Protein AF-A0A091IJ26-F1 (afdb_monomer)

Organism: Calypte anna (NCBI:txid9244)

Radius of gyration: 13.09 Å; Cα contacts (8 Å, |Δi|>4): 49; chains: 1; bounding box: 27×22×36 Å

Nearest PDB structures (foldseek):
  9c3h-assembly1_SD  TM=1.001E+00  e=3.430E-07  Homo sapiens
  8scb-assembly1_FF  TM=9.986E-01  e=3.218E-07  Oryctolagus cuniculus
  8r57-assembly1_P  TM=9.907E-01  e=1.585E-06  Triticum aestivum
  8bn3-assembly1_S5  TM=1.002E+00  e=3.870E-06  Saccharomyces cerevisiae
  8c01-assembly1_B  TM=9.931E-01  e=2.999E-06  Saccharomyces cerevisiae

Structure (mmCIF, N/CA/C/O backbone):
data_AF-A0A091IJ26-F1
#
_entry.id   AF-A0A091IJ26-F1
#
loop_
_atom_site.group_PDB
_atom_site.id
_atom_site.type_symbol
_atom_site.label_atom_id
_atom_site.label_alt_id
_atom_site.label_comp_id
_atom_site.label_asym_id
_atom_site.label_entity_id
_atom_site.label_seq_id
_atom_site.pdbx_PDB_ins_code
_atom_site.Cartn_x
_atom_site.Cartn_y
_atom_site.Cartn_z
_atom_site.occupancy
_atom_site.B_iso_or_equiv
_atom_site.auth_seq_id
_atom_site.auth_comp_id
_atom_site.auth_asym_id
_atom_site.auth_atom_id
_atom_site.pdbx_PDB_model_num
ATOM 1 N N . VAL A 1 1 ? 16.210 2.427 -15.553 1.00 79.88 1 VAL A N 1
ATOM 2 C CA . VAL A 1 1 ? 16.209 0.966 -15.812 1.00 79.88 1 VAL A CA 1
ATOM 3 C C . VAL A 1 1 ? 14.793 0.456 -15.617 1.00 79.88 1 VAL A C 1
ATOM 5 O O . VAL A 1 1 ? 14.173 0.851 -14.635 1.00 79.88 1 VAL A O 1
ATOM 8 N N . ASP A 1 2 ? 14.273 -0.350 -16.541 1.00 85.44 2 ASP A N 1
ATOM 9 C CA . ASP A 1 2 ? 12.883 -0.820 -16.494 1.00 85.44 2 ASP A CA 1
ATOM 10 C C . ASP A 1 2 ? 12.706 -1.999 -15.523 1.00 85.44 2 ASP A C 1
ATOM 12 O O . ASP A 1 2 ? 13.621 -2.793 -15.300 1.00 85.44 2 ASP A O 1
ATOM 16 N N . VAL A 1 3 ? 11.520 -2.109 -14.920 1.00 88.94 3 VAL A N 1
ATOM 17 C CA . VAL A 1 3 ? 11.225 -3.121 -13.895 1.00 88.94 3 VAL A CA 1
ATOM 18 C C . VAL A 1 3 ? 10.525 -4.327 -14.521 1.00 88.94 3 VAL A C 1
ATOM 20 O O . VAL A 1 3 ? 9.452 -4.199 -15.117 1.00 88.94 3 VAL A O 1
ATOM 23 N N . ALA A 1 4 ? 11.096 -5.519 -14.325 1.00 94.00 4 ALA A N 1
ATOM 24 C CA . ALA A 1 4 ? 10.503 -6.774 -14.781 1.00 94.00 4 ALA A CA 1
ATOM 25 C C . ALA A 1 4 ? 9.059 -6.952 -14.249 1.00 94.00 4 ALA A C 1
ATOM 27 O O . ALA A 1 4 ? 8.799 -6.633 -13.083 1.00 94.00 4 ALA A O 1
ATOM 28 N N . PRO A 1 5 ? 8.115 -7.499 -15.043 1.00 92.56 5 PRO A N 1
ATOM 29 C CA . PRO A 1 5 ? 6.709 -7.636 -14.645 1.00 92.56 5 PRO A CA 1
ATOM 30 C C . PRO A 1 5 ? 6.498 -8.353 -13.305 1.00 92.56 5 PRO A C 1
ATOM 32 O O . PRO A 1 5 ? 5.745 -7.867 -12.465 1.00 92.56 5 PRO A O 1
ATOM 35 N N . LEU A 1 6 ? 7.229 -9.444 -13.061 1.00 94.75 6 LEU A N 1
ATOM 36 C CA . LEU A 1 6 ? 7.153 -10.194 -11.803 1.00 94.75 6 LEU A CA 1
ATOM 37 C C . LEU A 1 6 ? 7.569 -9.344 -10.592 1.00 94.75 6 LEU A C 1
ATOM 39 O O . LEU A 1 6 ? 6.966 -9.417 -9.523 1.00 94.75 6 LEU A O 1
ATOM 43 N N . ARG A 1 7 ? 8.579 -8.486 -10.768 1.00 93.62 7 ARG A N 1
ATOM 44 C CA . ARG A 1 7 ? 9.073 -7.618 -9.698 1.00 93.62 7 ARG A CA 1
ATOM 45 C C . ARG A 1 7 ? 8.074 -6.518 -9.346 1.00 93.62 7 ARG A C 1
ATOM 47 O O . ARG A 1 7 ? 7.988 -6.161 -8.177 1.00 93.62 7 ARG A O 1
ATOM 54 N N . ARG A 1 8 ? 7.277 -6.040 -10.312 1.00 91.94 8 ARG A N 1
ATOM 55 C CA . ARG A 1 8 ? 6.199 -5.068 -10.053 1.00 91.94 8 ARG A CA 1
ATOM 56 C C . ARG A 1 8 ? 5.150 -5.629 -9.094 1.00 91.94 8 ARG A C 1
ATOM 58 O O . ARG A 1 8 ? 4.805 -4.959 -8.126 1.00 91.94 8 ARG A O 1
ATOM 65 N N . VAL A 1 9 ? 4.700 -6.864 -9.322 1.00 94.69 9 VAL A N 1
ATOM 66 C CA . VAL A 1 9 ? 3.704 -7.527 -8.460 1.00 94.69 9 VAL A CA 1
ATOM 67 C C . VAL A 1 9 ? 4.262 -7.754 -7.056 1.00 94.69 9 VAL A C 1
ATOM 69 O O . VAL A 1 9 ? 3.651 -7.335 -6.075 1.00 94.69 9 VAL A O 1
ATOM 72 N N . ASN A 1 10 ? 5.457 -8.341 -6.956 1.00 96.06 10 ASN A N 1
ATOM 73 C CA . ASN A 1 10 ? 6.075 -8.638 -5.662 1.00 96.06 10 ASN A CA 1
ATOM 74 C C . ASN A 1 10 ? 6.303 -7.369 -4.831 1.00 96.06 10 ASN A C 1
ATOM 76 O O . ASN A 1 10 ? 6.054 -7.355 -3.626 1.00 96.06 10 ASN A O 1
ATOM 80 N N . GLN A 1 11 ? 6.747 -6.288 -5.476 1.00 94.88 11 GLN A N 1
ATOM 81 C CA . GLN A 1 11 ? 6.996 -5.022 -4.798 1.00 94.88 11 GLN A CA 1
ATOM 82 C C . GLN A 1 11 ? 5.698 -4.331 -4.371 1.00 94.88 11 GLN A C 1
ATOM 84 O O . GLN A 1 11 ? 5.641 -3.809 -3.261 1.00 94.88 11 GLN A O 1
ATOM 89 N N . ALA A 1 12 ? 4.645 -4.379 -5.193 1.00 94.81 12 ALA A N 1
ATOM 90 C CA . ALA A 1 12 ? 3.336 -3.843 -4.825 1.00 94.81 12 ALA A CA 1
ATOM 91 C C . ALA A 1 12 ? 2.767 -4.538 -3.578 1.00 94.81 12 ALA A C 1
ATOM 93 O O . ALA A 1 12 ? 2.389 -3.862 -2.624 1.00 94.81 12 ALA A O 1
ATOM 94 N N . ILE A 1 13 ? 2.782 -5.876 -3.544 1.00 96.44 13 ILE A N 1
ATOM 95 C CA . ILE A 1 13 ? 2.296 -6.654 -2.392 1.00 96.44 13 ILE A CA 1
ATOM 96 C C . ILE A 1 13 ? 3.094 -6.306 -1.133 1.00 96.44 13 ILE A C 1
ATOM 98 O O . ILE A 1 13 ? 2.518 -6.039 -0.080 1.00 96.44 13 ILE A O 1
ATOM 102 N N . TRP A 1 14 ? 4.423 -6.262 -1.242 1.00 96.88 14 TRP A N 1
ATOM 103 C CA . TRP A 1 14 ? 5.280 -5.956 -0.101 1.00 96.88 14 TRP A CA 1
ATOM 104 C C . TRP A 1 14 ? 5.023 -4.553 0.466 1.00 96.88 14 TRP A C 1
ATOM 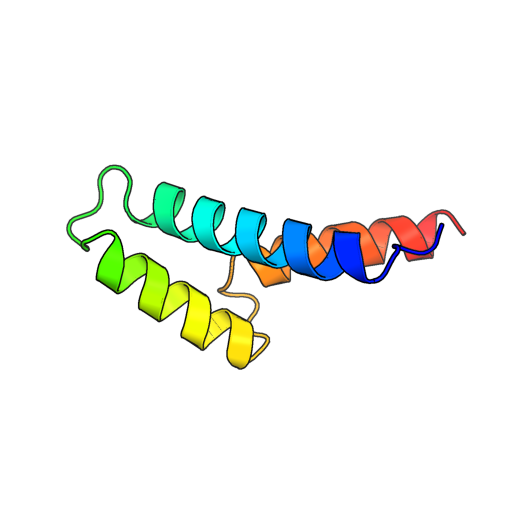106 O O . TRP A 1 14 ? 4.922 -4.390 1.683 1.00 96.88 14 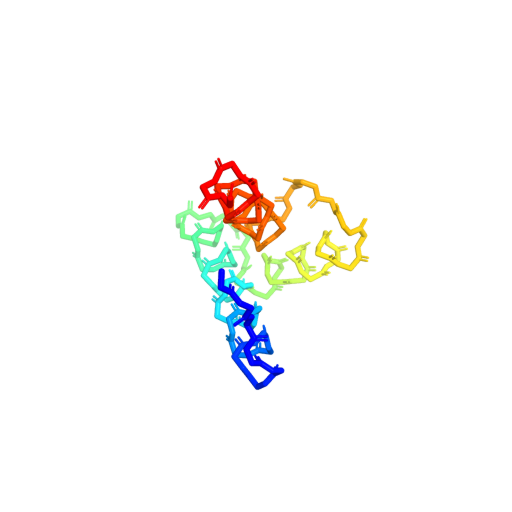TRP A O 1
ATOM 116 N N . LEU A 1 15 ? 4.870 -3.547 -0.400 1.00 97.00 15 LEU A N 1
ATOM 117 C CA . LEU A 1 15 ? 4.606 -2.168 0.016 1.00 97.00 15 LEU A CA 1
ATOM 118 C C . LEU A 1 15 ? 3.233 -2.008 0.684 1.00 97.00 15 LEU A C 1
ATOM 120 O O . LEU A 1 15 ? 3.145 -1.317 1.696 1.00 97.00 15 LEU A O 1
ATOM 124 N N . LEU A 1 16 ? 2.190 -2.673 0.173 1.00 96.88 16 LEU A N 1
ATOM 125 C CA . LEU A 1 16 ? 0.854 -2.673 0.787 1.00 96.88 16 LEU A CA 1
ATOM 126 C C . LEU A 1 16 ? 0.889 -3.289 2.193 1.00 96.88 16 LEU A C 1
ATOM 128 O O . LEU A 1 16 ? 0.385 -2.700 3.148 1.00 96.88 16 LEU A O 1
ATOM 132 N N . CYS A 1 17 ? 1.545 -4.443 2.345 1.00 96.50 17 CYS A N 1
ATOM 133 C CA . CYS A 1 17 ? 1.690 -5.103 3.645 1.00 96.50 17 CYS A CA 1
ATOM 134 C C . CYS A 1 17 ? 2.518 -4.268 4.631 1.00 96.50 17 CYS A C 1
ATOM 136 O O . CYS A 1 17 ? 2.216 -4.238 5.824 1.00 96.50 17 CYS A O 1
ATOM 138 N N . THR A 1 18 ? 3.552 -3.581 4.141 1.00 96.75 18 THR A N 1
ATOM 139 C CA . THR A 1 18 ? 4.394 -2.700 4.962 1.00 96.75 18 THR A CA 1
ATOM 140 C C . THR A 1 18 ? 3.596 -1.497 5.458 1.00 96.75 18 THR A C 1
ATOM 142 O O . THR A 1 18 ? 3.570 -1.254 6.663 1.00 96.75 18 THR A O 1
ATOM 145 N N . GLY A 1 19 ? 2.864 -0.817 4.568 1.00 95.19 19 GLY A N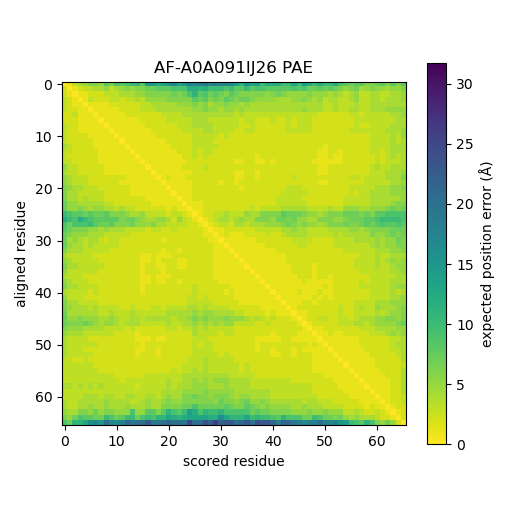 1
ATOM 146 C CA . GLY A 1 19 ? 1.996 0.306 4.932 1.00 95.19 19 GLY A CA 1
ATOM 147 C C . GLY A 1 19 ? 0.916 -0.085 5.941 1.00 95.19 19 GLY A C 1
ATOM 148 O O . GLY A 1 19 ? 0.739 0.595 6.950 1.00 95.19 19 GLY A O 1
ATOM 149 N N . ALA A 1 20 ? 0.258 -1.230 5.733 1.00 96.56 20 ALA A N 1
ATOM 150 C CA . ALA A 1 20 ? -0.747 -1.743 6.664 1.00 96.56 20 ALA A CA 1
ATOM 151 C C . ALA A 1 20 ? -0.153 -2.078 8.044 1.00 96.56 20 ALA A C 1
ATOM 153 O O . ALA A 1 20 ? -0.758 -1.770 9.072 1.00 96.56 20 ALA A O 1
ATOM 154 N N . ARG A 1 21 ? 1.048 -2.672 8.084 1.00 95.88 21 ARG A N 1
ATOM 155 C CA . ARG A 1 21 ? 1.754 -2.990 9.335 1.00 95.88 21 ARG A CA 1
ATOM 156 C C . ARG A 1 21 ? 2.153 -1.732 10.102 1.00 95.88 21 ARG A C 1
ATOM 158 O O . ARG A 1 21 ? 1.973 -1.692 11.315 1.00 95.88 21 ARG A O 1
ATOM 165 N N . GLU A 1 22 ? 2.701 -0.733 9.415 1.00 95.62 22 GLU A N 1
ATOM 166 C CA . GLU A 1 22 ? 3.083 0.545 10.025 1.00 95.62 22 GLU A CA 1
ATOM 167 C C . GLU A 1 22 ? 1.854 1.300 10.545 1.00 95.62 22 GLU A C 1
ATOM 169 O O . GLU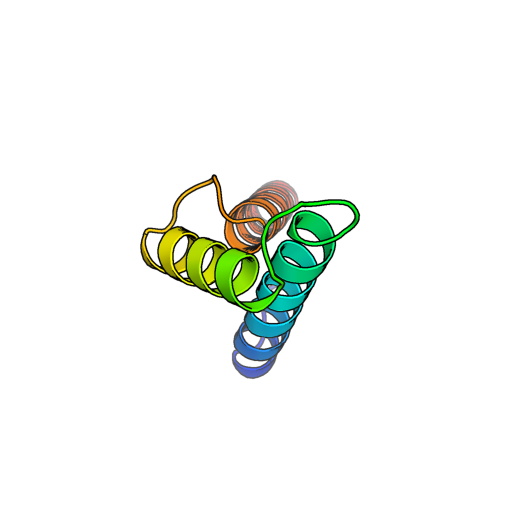 A 1 22 ? 1.875 1.791 11.671 1.00 95.62 22 GLU A O 1
ATOM 174 N N . ALA A 1 23 ? 0.759 1.325 9.779 1.00 94.50 23 ALA A N 1
ATOM 175 C CA . ALA A 1 23 ? -0.485 1.989 10.169 1.00 94.50 23 ALA A CA 1
ATOM 176 C C . ALA A 1 23 ? -1.186 1.324 11.365 1.00 94.50 23 ALA A C 1
ATOM 178 O O . ALA A 1 23 ? -1.830 2.018 12.154 1.00 94.50 23 ALA A O 1
ATOM 179 N N . ALA A 1 24 ? -1.063 0.001 11.505 1.00 95.75 24 ALA A N 1
ATOM 180 C CA . ALA A 1 24 ? -1.614 -0.754 12.630 1.00 95.75 24 ALA A CA 1
ATOM 181 C C . ALA A 1 24 ? -0.724 -0.694 13.886 1.00 95.75 24 ALA A C 1
ATOM 183 O O . ALA A 1 24 ? -1.185 -0.957 14.998 1.00 95.75 24 ALA A O 1
ATOM 184 N N . PHE A 1 25 ? 0.564 -0.360 13.746 1.00 95.00 25 PHE A N 1
ATOM 185 C CA . PHE A 1 25 ? 1.482 -0.336 14.880 1.00 95.00 25 PHE A CA 1
ATOM 186 C C . PHE A 1 25 ? 1.125 0.794 15.853 1.00 95.00 25 PHE A C 1
ATOM 188 O O . PHE A 1 25 ? 1.145 1.968 15.495 1.00 95.00 25 PHE A O 1
ATOM 195 N N . ARG A 1 26 ? 0.832 0.430 17.112 1.00 92.75 26 ARG A N 1
ATOM 196 C CA . ARG A 1 26 ? 0.378 1.356 18.172 1.00 92.75 26 ARG A CA 1
ATOM 197 C C . ARG A 1 26 ? -0.903 2.126 17.807 1.00 92.75 26 ARG A C 1
ATOM 199 O O . ARG A 1 26 ? -1.114 3.229 18.305 1.00 92.75 26 ARG A O 1
ATOM 206 N N . ASN A 1 27 ? -1.753 1.543 16.964 1.00 92.25 27 ASN A N 1
ATOM 207 C CA . ASN A 1 27 ? -3.048 2.099 16.587 1.00 92.25 27 ASN A CA 1
ATOM 208 C C . ASN A 1 27 ? -4.193 1.269 17.191 1.00 92.25 27 ASN A C 1
ATOM 210 O O . ASN A 1 27 ? -4.016 0.100 17.525 1.00 92.25 27 ASN A O 1
ATOM 214 N N . ILE A 1 28 ? -5.363 1.887 17.340 1.00 94.50 28 ILE A N 1
ATOM 215 C CA . ILE A 1 28 ? -6.595 1.231 17.804 1.00 94.50 28 ILE A CA 1
ATOM 216 C C . ILE A 1 28 ? -7.178 0.356 16.686 1.00 94.50 28 ILE A C 1
ATOM 218 O O . ILE A 1 28 ? -7.766 -0.687 16.959 1.00 94.50 28 ILE A O 1
ATOM 222 N N . LYS A 1 29 ? -6.992 0.776 15.426 1.00 93.75 29 LYS A N 1
ATOM 223 C CA . LYS A 1 29 ? -7.415 0.014 14.248 1.00 93.75 29 LYS A CA 1
ATOM 224 C C . LYS A 1 29 ? -6.692 -1.328 14.174 1.00 93.75 29 LYS A C 1
ATOM 226 O O . LYS A 1 29 ? -5.475 -1.412 14.348 1.00 93.75 29 LYS A O 1
ATOM 231 N N . THR A 1 30 ? -7.445 -2.369 13.848 1.00 95.94 30 THR A N 1
ATOM 232 C CA . THR A 1 30 ? -6.901 -3.699 13.582 1.00 95.94 30 THR A CA 1
ATOM 233 C C . THR A 1 30 ? -6.080 -3.705 12.294 1.00 95.94 30 THR A C 1
ATOM 235 O O . THR A 1 30 ? -6.290 -2.903 11.382 1.00 95.94 30 THR A O 1
ATOM 238 N N . ILE A 1 31 ? -5.176 -4.679 12.166 1.00 95.00 31 ILE A N 1
ATOM 239 C CA . ILE A 1 31 ? -4.403 -4.855 10.930 1.00 95.00 31 ILE A CA 1
ATOM 240 C C . ILE A 1 31 ? -5.299 -5.105 9.707 1.00 95.00 31 ILE A C 1
ATOM 242 O O . ILE A 1 31 ? -4.949 -4.691 8.606 1.00 95.00 31 ILE A O 1
ATOM 246 N N . ALA A 1 32 ? -6.464 -5.733 9.895 1.00 96.31 32 ALA A N 1
ATOM 247 C CA . ALA A 1 32 ? -7.424 -5.975 8.824 1.00 96.31 32 ALA A CA 1
ATOM 248 C C . ALA A 1 32 ? -8.049 -4.668 8.309 1.00 96.31 32 ALA A C 1
ATOM 250 O O . ALA A 1 32 ? -8.132 -4.472 7.099 1.00 96.31 32 ALA A O 1
ATOM 251 N N . GLU A 1 33 ? -8.424 -3.752 9.208 1.00 96.81 33 GLU A N 1
ATOM 252 C CA . GLU A 1 33 ? -8.949 -2.430 8.840 1.00 96.81 33 GLU A CA 1
ATOM 253 C C . GLU A 1 33 ? -7.882 -1.580 8.148 1.00 96.81 33 GLU A C 1
ATOM 255 O O . GLU A 1 33 ? -8.141 -1.009 7.091 1.00 96.81 33 GLU A O 1
ATOM 260 N N . CYS A 1 34 ? -6.658 -1.550 8.688 1.00 96.88 34 CYS A N 1
ATOM 261 C CA . CYS A 1 34 ? -5.542 -0.842 8.060 1.00 96.88 34 CYS A CA 1
ATOM 262 C C . CYS A 1 34 ? -5.218 -1.397 6.666 1.00 96.88 34 CYS A C 1
ATOM 264 O O . CYS A 1 34 ? -4.938 -0.625 5.752 1.00 96.88 34 CYS A O 1
ATOM 266 N N . LEU A 1 35 ? -5.279 -2.720 6.483 1.00 96.44 35 LEU A N 1
ATOM 267 C CA . LEU A 1 35 ? -5.057 -3.346 5.181 1.00 96.44 35 LEU A CA 1
ATOM 268 C C . LEU A 1 35 ? -6.186 -3.028 4.193 1.00 96.44 35 LEU A C 1
ATOM 270 O O . LEU A 1 35 ? -5.909 -2.745 3.030 1.00 96.44 35 LEU A O 1
ATOM 274 N N . ALA A 1 36 ? -7.444 -3.042 4.641 1.00 97.12 36 ALA A N 1
ATOM 275 C CA . ALA A 1 36 ? -8.585 -2.671 3.807 1.00 97.12 36 ALA A CA 1
ATOM 276 C C . ALA A 1 36 ? -8.500 -1.204 3.355 1.00 97.12 36 ALA A C 1
ATOM 278 O O . ALA A 1 36 ? -8.651 -0.920 2.164 1.00 97.12 36 ALA A O 1
ATOM 279 N N . ASP A 1 37 ? -8.183 -0.290 4.277 1.00 95.81 37 ASP A N 1
ATOM 280 C CA . ASP A 1 37 ? -7.961 1.127 3.977 1.00 95.81 37 ASP A CA 1
ATOM 281 C C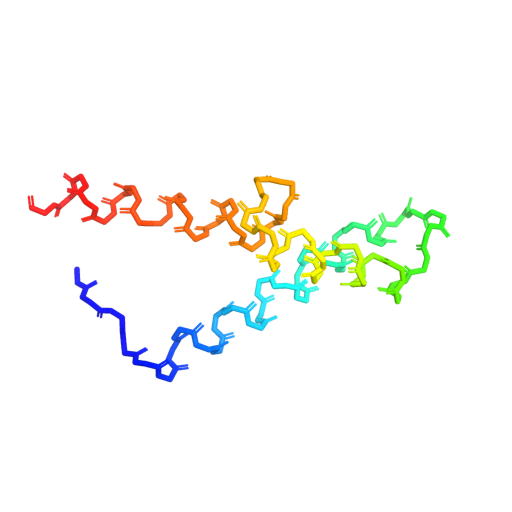 . ASP A 1 37 ? -6.830 1.303 2.948 1.00 95.81 37 ASP A C 1
ATOM 283 O O . ASP A 1 37 ? -6.975 2.041 1.969 1.00 95.8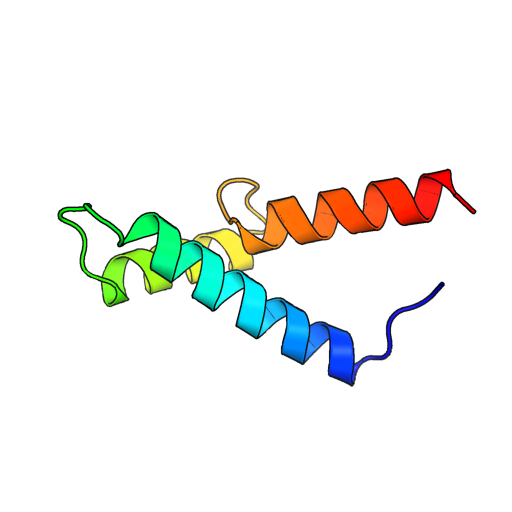1 37 ASP A O 1
ATOM 287 N N . GLU A 1 38 ? -5.714 0.594 3.130 1.00 97.00 38 GLU A N 1
ATOM 288 C CA . GLU A 1 38 ? -4.560 0.651 2.228 1.00 97.00 38 GLU A CA 1
ATOM 289 C C . GLU A 1 38 ? -4.905 0.126 0.822 1.00 97.00 38 GLU A C 1
ATOM 291 O O . GLU A 1 38 ? -4.577 0.776 -0.172 1.00 97.00 38 GLU A O 1
ATOM 296 N N . LEU A 1 39 ? -5.638 -0.991 0.718 1.00 97.06 39 LEU A N 1
ATOM 297 C CA . LEU A 1 39 ? -6.096 -1.556 -0.558 1.00 97.06 39 LEU A CA 1
ATOM 298 C C . LEU A 1 39 ? -7.053 -0.616 -1.302 1.00 97.06 39 LEU A C 1
ATOM 300 O O . LEU A 1 39 ? -6.897 -0.405 -2.506 1.00 97.06 39 LEU A O 1
ATOM 304 N N . ILE A 1 40 ? -8.022 -0.023 -0.598 1.00 97.62 40 ILE A N 1
ATOM 305 C CA . ILE A 1 40 ? -8.986 0.916 -1.192 1.00 97.62 40 ILE A CA 1
ATOM 306 C C . ILE A 1 40 ? -8.268 2.176 -1.687 1.00 97.62 40 ILE A C 1
ATOM 308 O O . ILE A 1 40 ? -8.542 2.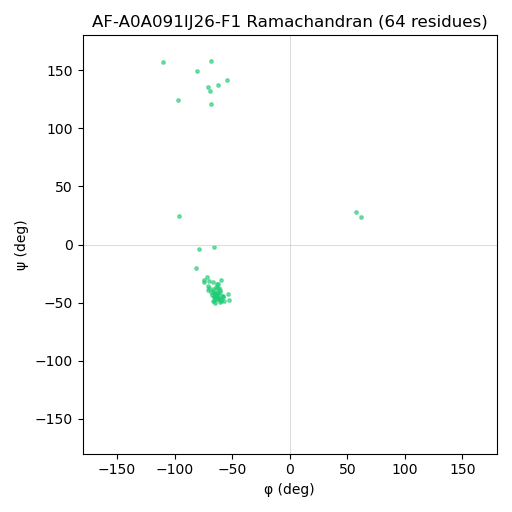656 -2.791 1.00 97.62 40 ILE A O 1
ATOM 312 N N . ASN A 1 41 ? -7.338 2.715 -0.896 1.00 96.44 41 ASN A N 1
ATOM 313 C CA . ASN A 1 41 ? -6.564 3.893 -1.281 1.00 96.44 41 ASN A CA 1
ATOM 314 C C . ASN A 1 41 ? -5.640 3.603 -2.469 1.00 96.44 41 ASN A C 1
ATOM 316 O O . ASN A 1 41 ? -5.572 4.415 -3.394 1.00 96.44 41 ASN A O 1
ATOM 320 N N . ALA A 1 42 ? -4.986 2.440 -2.485 1.00 96.19 42 ALA A N 1
ATOM 321 C CA . ALA A 1 42 ? -4.142 2.017 -3.597 1.00 96.19 42 ALA A CA 1
ATOM 322 C C . ALA A 1 42 ? -4.949 1.819 -4.890 1.00 96.19 42 ALA A C 1
ATOM 324 O O . ALA A 1 42 ? -4.530 2.293 -5.945 1.00 96.19 42 ALA A O 1
ATOM 325 N N . ALA A 1 43 ? -6.134 1.201 -4.813 1.00 96.81 43 ALA A N 1
ATOM 326 C CA . ALA A 1 43 ? -7.025 1.016 -5.962 1.00 96.81 43 ALA A CA 1
ATOM 327 C C . ALA A 1 43 ? -7.503 2.349 -6.563 1.00 96.81 43 ALA A C 1
ATOM 329 O O . ALA A 1 43 ? -7.656 2.468 -7.776 1.00 96.81 43 ALA A O 1
ATOM 330 N N . LYS A 1 44 ? -7.691 3.373 -5.722 1.00 96.56 44 LYS A N 1
ATOM 331 C CA . LYS A 1 44 ? -8.033 4.740 -6.151 1.00 96.56 44 LYS A CA 1
ATOM 332 C C . LYS A 1 44 ? -6.831 5.540 -6.667 1.00 96.56 44 LYS A C 1
ATOM 334 O O . LYS A 1 44 ? -7.010 6.686 -7.068 1.00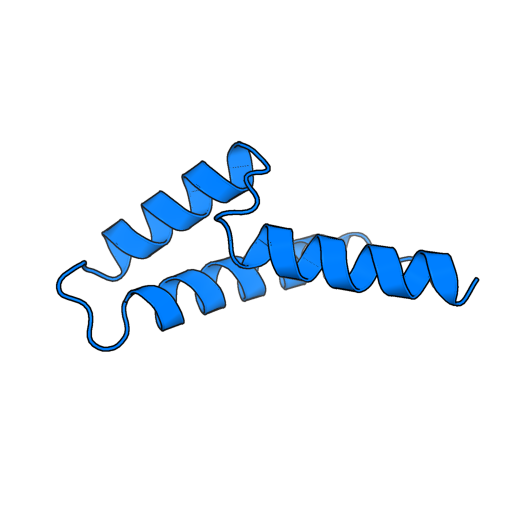 96.56 44 LYS A O 1
ATOM 339 N N . GLY A 1 45 ? -5.613 4.993 -6.607 1.00 93.75 45 GLY A N 1
ATOM 340 C CA . GLY A 1 45 ? -4.385 5.741 -6.892 1.00 93.75 45 GLY A CA 1
ATOM 341 C C . GLY A 1 45 ? -4.164 6.913 -5.931 1.00 93.75 45 GLY A C 1
ATOM 342 O O . GLY A 1 45 ? -3.511 7.890 -6.284 1.00 93.75 45 GLY A O 1
ATOM 343 N N . SER A 1 46 ? -4.747 6.852 -4.730 1.00 95.12 46 SER A N 1
ATOM 344 C CA . SER A 1 46 ? -4.650 7.928 -3.753 1.00 95.12 46 SER A CA 1
ATOM 345 C C . SER A 1 46 ? -3.242 7.995 -3.181 1.00 95.12 46 SER A C 1
ATOM 347 O O . SER A 1 46 ? -2.687 6.990 -2.733 1.00 95.12 46 SER A O 1
ATOM 349 N N . SER A 1 47 ? -2.715 9.212 -3.076 1.00 92.50 47 SER A N 1
ATOM 350 C CA . SER A 1 47 ? -1.484 9.491 -2.344 1.00 92.50 47 SER A CA 1
ATOM 351 C C . SER A 1 47 ? -1.612 9.242 -0.842 1.00 92.50 47 SER A C 1
ATOM 353 O O . SER A 1 47 ? -0.620 9.387 -0.150 1.00 92.50 47 SER A O 1
ATOM 355 N N . ASN A 1 48 ? -2.774 8.850 -0.309 1.00 93.62 48 ASN A N 1
ATOM 356 C CA . ASN A 1 48 ? -2.887 8.372 1.071 1.00 93.62 48 ASN A CA 1
ATOM 357 C C . ASN A 1 48 ? -2.262 6.983 1.257 1.00 93.62 48 ASN A C 1
ATOM 359 O O . ASN A 1 48 ? -1.761 6.700 2.343 1.00 93.62 48 ASN A O 1
ATOM 363 N N . SER A 1 49 ? -2.230 6.158 0.203 1.00 95.88 49 SER A N 1
ATOM 364 C CA . SER A 1 49 ? -1.592 4.839 0.237 1.00 95.88 49 SER A CA 1
ATOM 365 C C . SER A 1 49 ? -0.073 4.970 0.340 1.00 95.88 49 SER A C 1
ATOM 367 O O . SER A 1 49 ? 0.568 5.700 -0.424 1.00 95.88 49 SER A O 1
ATOM 369 N N . TYR A 1 50 ? 0.514 4.210 1.260 1.00 96.50 50 TYR A N 1
ATOM 370 C CA . TYR A 1 50 ? 1.960 4.048 1.374 1.00 96.50 50 TYR A CA 1
ATOM 371 C C . TYR A 1 50 ? 2.568 3.510 0.073 1.00 96.50 50 TYR A C 1
ATOM 373 O O . TYR A 1 50 ? 3.578 4.031 -0.413 1.00 96.50 50 TYR A O 1
ATOM 381 N N . ALA A 1 51 ? 1.928 2.498 -0.520 1.00 95.62 51 ALA A N 1
ATOM 382 C CA . ALA A 1 51 ? 2.412 1.867 -1.743 1.00 95.62 51 ALA A CA 1
ATOM 383 C C . ALA A 1 51 ? 2.471 2.843 -2.926 1.00 95.62 51 ALA A C 1
ATOM 385 O O . ALA A 1 51 ? 3.465 2.855 -3.655 1.00 95.62 51 ALA A O 1
ATOM 386 N N . ILE A 1 52 ? 1.457 3.702 -3.085 1.00 96.75 52 ILE A N 1
ATOM 387 C CA . ILE A 1 52 ? 1.425 4.714 -4.151 1.00 96.75 52 ILE A CA 1
ATOM 388 C C . ILE A 1 52 ? 2.524 5.758 -3.953 1.00 96.75 52 ILE A C 1
ATOM 390 O O . ILE A 1 52 ? 3.312 5.976 -4.872 1.00 96.75 52 ILE A O 1
ATOM 394 N N . LYS A 1 53 ? 2.661 6.322 -2.742 1.00 96.31 53 LYS A N 1
ATOM 395 C CA . LYS A 1 53 ? 3.727 7.298 -2.436 1.00 96.31 53 LYS A CA 1
ATOM 396 C C . LYS A 1 53 ? 5.108 6.761 -2.808 1.00 96.31 53 LYS A C 1
ATOM 398 O O . LYS A 1 53 ? 5.888 7.453 -3.459 1.00 96.31 53 LYS A O 1
ATOM 403 N N . LYS A 1 54 ? 5.414 5.523 -2.402 1.00 95.31 54 LYS A N 1
ATOM 404 C CA . LYS A 1 54 ? 6.724 4.909 -2.659 1.00 95.31 54 LYS A CA 1
ATOM 405 C C . LYS A 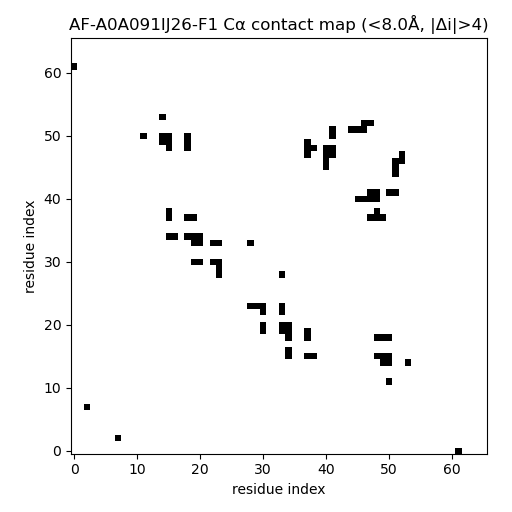1 54 ? 6.946 4.578 -4.126 1.00 95.31 54 LYS A C 1
ATOM 407 O O . LYS A 1 54 ? 8.057 4.762 -4.623 1.00 95.31 54 LYS A O 1
ATOM 412 N N . LYS A 1 55 ? 5.906 4.130 -4.829 1.00 93.25 55 LYS A N 1
ATOM 413 C CA . LYS A 1 55 ? 5.966 3.915 -6.276 1.00 93.25 55 LYS A CA 1
ATOM 414 C C . LYS A 1 55 ? 6.288 5.226 -7.006 1.00 93.25 55 LYS A C 1
ATOM 416 O O . LYS A 1 55 ? 7.229 5.261 -7.795 1.00 93.25 55 LYS A O 1
ATOM 421 N N . ASP A 1 56 ? 5.573 6.303 -6.691 1.00 94.00 56 ASP A N 1
ATOM 422 C CA . ASP A 1 56 ? 5.739 7.600 -7.355 1.00 94.00 56 ASP A CA 1
ATOM 423 C C . ASP A 1 56 ? 7.106 8.240 -7.052 1.00 94.00 56 ASP A C 1
ATOM 425 O O . ASP A 1 56 ? 7.743 8.806 -7.942 1.00 94.00 56 ASP A O 1
ATOM 429 N N . GLU A 1 57 ? 7.601 8.104 -5.815 1.00 93.19 57 GLU A N 1
ATOM 430 C CA . GLU A 1 57 ? 8.945 8.542 -5.416 1.00 93.19 57 GLU A CA 1
ATOM 431 C C . GLU A 1 57 ? 10.031 7.877 -6.280 1.00 93.19 57 GLU A C 1
ATOM 433 O O . GLU A 1 57 ? 10.892 8.565 -6.839 1.00 93.19 57 GLU A O 1
ATOM 438 N N . LEU A 1 58 ? 9.959 6.551 -6.440 1.00 89.44 58 LEU A N 1
ATOM 439 C CA . LEU A 1 58 ? 10.912 5.776 -7.238 1.00 89.44 58 LEU A CA 1
ATOM 440 C C . LEU A 1 58 ? 10.830 6.119 -8.729 1.00 89.44 58 LEU A C 1
ATOM 442 O O . LEU A 1 58 ? 11.862 6.306 -9.376 1.00 89.44 58 LEU A O 1
ATOM 446 N N . GLU A 1 59 ? 9.620 6.236 -9.277 1.00 90.69 59 GLU A N 1
ATOM 447 C CA . GLU A 1 59 ? 9.416 6.607 -10.680 1.00 90.69 59 GLU A CA 1
ATOM 448 C C . GLU A 1 59 ? 9.936 8.018 -10.980 1.00 90.69 59 GLU A C 1
ATOM 450 O O . GLU A 1 59 ? 10.519 8.251 -12.041 1.00 90.69 59 GLU A O 1
ATOM 455 N N . ARG A 1 60 ? 9.781 8.959 -10.040 1.00 92.31 60 ARG A N 1
ATOM 456 C CA . ARG A 1 60 ? 10.306 10.324 -10.175 1.00 92.31 60 ARG A CA 1
ATOM 457 C C . ARG A 1 60 ? 11.833 10.337 -10.246 1.00 92.31 60 ARG A C 1
ATOM 459 O O . ARG A 1 60 ? 12.392 10.981 -11.131 1.00 92.31 60 ARG A O 1
ATOM 466 N N . VAL A 1 61 ? 12.504 9.605 -9.354 1.00 90.75 61 VAL A N 1
ATOM 467 C CA . VAL A 1 61 ? 13.975 9.490 -9.354 1.00 90.75 61 VAL A CA 1
ATOM 468 C C . VAL A 1 61 ? 14.467 8.803 -10.630 1.00 90.75 61 VAL A C 1
ATOM 470 O O . VAL A 1 61 ? 15.406 9.277 -11.265 1.00 90.75 61 VAL A O 1
ATOM 473 N N . ALA A 1 62 ? 13.799 7.730 -11.058 1.00 88.94 62 ALA A N 1
ATOM 474 C CA . ALA A 1 62 ? 14.158 7.009 -12.276 1.00 88.94 62 ALA A CA 1
ATOM 475 C C . ALA A 1 62 ? 14.014 7.860 -13.551 1.00 88.94 62 ALA A C 1
ATOM 477 O O . ALA A 1 62 ? 14.806 7.693 -14.476 1.00 88.94 62 ALA A O 1
ATOM 478 N N . LYS A 1 63 ? 13.029 8.769 -13.604 1.00 90.31 63 LYS A N 1
ATOM 479 C CA . LYS A 1 63 ? 12.868 9.737 -14.704 1.00 90.31 63 LYS A CA 1
ATOM 480 C C . LYS A 1 63 ? 13.945 10.822 -14.697 1.00 90.31 63 LYS A C 1
ATOM 482 O O . LYS A 1 63 ? 14.349 11.253 -15.766 1.00 90.31 63 LYS A O 1
ATOM 487 N N . SER A 1 64 ? 14.388 11.258 -13.516 1.00 89.62 64 SER A N 1
ATOM 488 C CA . SER A 1 64 ? 15.404 12.310 -13.378 1.00 89.62 64 SER A CA 1
ATOM 489 C C . SER A 1 64 ? 16.820 11.833 -13.708 1.00 89.62 64 SER A C 1
ATOM 491 O O . SER A 1 64 ? 17.634 12.636 -14.145 1.00 89.62 64 SER A O 1
ATOM 493 N N . ASN A 1 65 ? 17.119 10.555 -13.473 1.00 85.88 65 ASN A N 1
ATOM 494 C CA . ASN A 1 65 ? 18.445 9.960 -13.679 1.00 85.88 65 ASN A CA 1
ATOM 495 C C . ASN A 1 65 ? 18.570 9.261 -15.043 1.00 85.88 65 ASN A C 1
ATOM 497 O O . ASN A 1 65 ? 19.323 8.292 -15.171 1.00 85.88 65 ASN A O 1
ATOM 501 N N . ARG A 1 66 ? 17.756 9.675 -16.015 1.00 66.44 66 ARG A N 1
ATOM 502 C CA . ARG A 1 66 ? 17.668 9.062 -17.338 1.00 66.44 66 ARG A CA 1
ATOM 503 C C . ARG A 1 66 ? 18.448 9.860 -18.367 1.00 66.44 66 ARG A C 1
ATOM 505 O O . ARG A 1 66 ? 18.394 11.105 -18.292 1.00 66.44 66 ARG A O 1
#

InterPro domains:
  IPR000235 Small ribosomal subunit protein uS7 [PTHR11205] (1-66)
  IPR023798 Small ribosomal subunit protein uS7 domain [PF00177] (1-66)
  IPR036823 Small ribosomal subunit protein uS7 domain superfamily [G3DSA:1.10.455.10] (1-66)
  IPR036823 Small ribosomal subunit protein uS7 domain superfamily [SSF47973] (1-66)

Foldseek 3Di:
DDDDPVRVVVLLVVQLLVQLVVQCVVDPDDSVRSSVVLVVCVVVLHPVHSSSVVVVVVVVVVVVVD

Solvent-accessible surface area (backbone atoms only — not comparable to full-atom values): 3682 Å² total; per-residue (Å²): 128,86,80,55,73,71,56,54,56,56,49,51,55,51,34,43,54,48,38,14,51,60,62,24,57,97,43,92,56,49,55,67,56,31,37,50,54,36,52,55,26,43,76,69,68,30,73,83,10,54,40,42,45,54,50,53,53,52,53,52,52,52,63,71,77,103

pLDDT: mean 93.76, std 4.67, range [66.44, 97.62]

Sequence (66 aa):
VDVAPLRRVNQAIWLLCTGAREAAFRNIKTIAECLADELINAAKGSSNSYAIKKKDELERVAKSNR

Mean predicted aligned error: 3.26 Å

Secondary structure (DSSP, 8-state):
-PPPHHHHHHHHHHHHHHHHHHHHTT-SS-HHHHHHHHHHHHHTT-TTSHHHHHHHHHHHHHHHT-